Protein AF-A0A2E8HHX0-F1 (afdb_monomer)

Mean predicted aligned error: 4.24 Å

Foldseek 3Di:
DDDLVVLLVDDPVSVVVVLVVLLVVLLVCLQVLVDALVRSVVSLVVSLVSCCSNCVVCSVVCCVPRVVVSVVSCCVRHVVND

Radius of gyration: 13.09 Å; Cα contacts (8 Å, |Δi|>4): 64; chains: 1; bounding box: 27×23×39 Å

Secondary structure (DSSP, 8-state):
---HHHHHHS-HHHHHHHHHHHHHHHHHHHHTT-S-HHHHHHHHHHHHHHHHHH-GGGHHHHIIIIIHHHHHHIIIIII---

Solvent-accessible surface area (backbone atoms only — not comparable to full-atom values): 4616 Å² total; per-residue (Å²): 133,83,52,71,74,55,42,58,72,44,55,72,67,56,34,53,51,54,51,48,53,56,51,51,53,53,49,51,44,38,66,65,54,78,45,56,67,71,55,48,53,48,51,54,50,50,49,52,54,52,39,43,72,61,40,58,95,44,36,68,60,45,46,65,58,51,47,53,47,50,54,50,43,45,34,43,47,62,68,65,51,127

Sequence (82 aa):
MSSISQLKKGGESERLAAIREIVDDVAGRIEGGLLGEAEARRLAGDVRFQMDLIIPDRIDQYDMIYGARFERLIRQFIRGES

Structure (mmCIF, N/CA/C/O backbone):
data_AF-A0A2E8HHX0-F1
#
_entry.id   AF-A0A2E8HHX0-F1
#
loop_
_atom_site.group_PDB
_atom_site.id
_atom_site.type_symbol
_atom_site.label_atom_id
_atom_site.label_alt_id
_atom_site.label_comp_id
_atom_site.label_asym_id
_atom_site.label_entity_id
_atom_site.label_seq_id
_atom_site.pdbx_PDB_ins_code
_atom_site.Cartn_x
_atom_site.Cartn_y
_atom_site.Cartn_z
_atom_site.occupancy
_atom_site.B_iso_or_equiv
_atom_site.auth_seq_id
_atom_site.auth_comp_id
_atom_site.auth_asym_id
_atom_site.auth_atom_id
_atom_site.pdbx_PDB_model_num
ATOM 1 N N . MET A 1 1 ? 1.093 12.183 -9.944 1.00 58.75 1 MET A N 1
ATOM 2 C CA . MET A 1 1 ? 1.487 10.774 -10.149 1.00 58.75 1 MET A CA 1
ATOM 3 C C . MET A 1 1 ? 1.672 10.522 -11.635 1.00 58.75 1 MET A C 1
ATOM 5 O O . MET A 1 1 ? 0.809 10.922 -12.413 1.00 58.75 1 MET A O 1
ATOM 9 N N . SER A 1 2 ? 2.786 9.905 -12.028 1.00 64.00 2 SER A N 1
ATOM 10 C CA . SER A 1 2 ? 3.007 9.459 -13.410 1.00 64.00 2 SER A CA 1
ATOM 11 C C .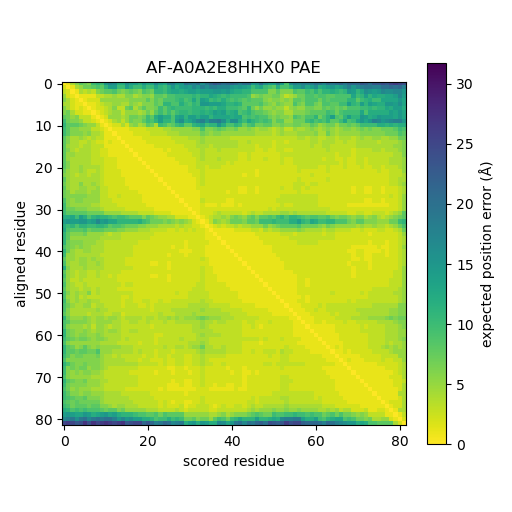 SER A 1 2 ? 2.027 8.344 -13.773 1.00 64.00 2 SER A C 1
ATOM 13 O O . SER A 1 2 ? 1.705 7.501 -12.938 1.00 64.00 2 SER A O 1
ATOM 15 N N . SER A 1 3 ? 1.545 8.319 -15.016 1.00 78.81 3 SER A N 1
ATOM 16 C CA . SER A 1 3 ? 0.653 7.243 -15.463 1.00 78.81 3 SER A CA 1
ATOM 17 C C . SER A 1 3 ? 1.387 5.895 -15.493 1.00 78.81 3 SER A C 1
ATOM 19 O O . SER A 1 3 ? 2.580 5.839 -15.792 1.00 78.81 3 SER A O 1
ATOM 21 N N . ILE A 1 4 ? 0.671 4.785 -15.267 1.00 75.62 4 ILE A N 1
ATOM 22 C CA . ILE A 1 4 ? 1.239 3.420 -15.335 1.00 75.62 4 ILE A CA 1
ATOM 23 C C . ILE A 1 4 ? 1.951 3.178 -16.680 1.00 75.62 4 ILE A C 1
ATOM 25 O O . ILE A 1 4 ? 3.002 2.545 -16.731 1.00 75.62 4 ILE A O 1
ATOM 29 N N . SER A 1 5 ? 1.418 3.737 -17.773 1.00 74.25 5 SER A N 1
ATOM 30 C CA . SER A 1 5 ? 2.026 3.660 -19.111 1.00 74.25 5 SER A CA 1
ATOM 31 C C . SER A 1 5 ? 3.391 4.358 -19.190 1.00 74.25 5 SER A C 1
ATOM 33 O O . SER A 1 5 ? 4.302 3.857 -19.849 1.00 74.25 5 SER A O 1
ATOM 35 N N . GLN A 1 6 ? 3.565 5.485 -18.491 1.00 74.56 6 GLN A N 1
ATOM 36 C CA . GLN A 1 6 ? 4.852 6.182 -18.398 1.00 74.56 6 GLN A CA 1
ATOM 37 C C . GLN A 1 6 ? 5.838 5.418 -17.511 1.00 74.56 6 GLN A C 1
ATOM 39 O O . GLN A 1 6 ? 6.987 5.252 -17.902 1.00 74.56 6 GLN A O 1
ATOM 44 N N . LEU A 1 7 ? 5.385 4.878 -16.375 1.00 77.12 7 LEU A N 1
ATOM 45 C CA . LEU A 1 7 ? 6.236 4.100 -15.465 1.00 77.12 7 LEU A CA 1
ATOM 46 C C . LEU A 1 7 ? 6.767 2.822 -16.123 1.00 77.12 7 LEU A C 1
ATOM 48 O O . LEU A 1 7 ? 7.948 2.512 -16.001 1.00 77.12 7 LEU A O 1
ATOM 52 N N . LYS A 1 8 ? 5.938 2.124 -1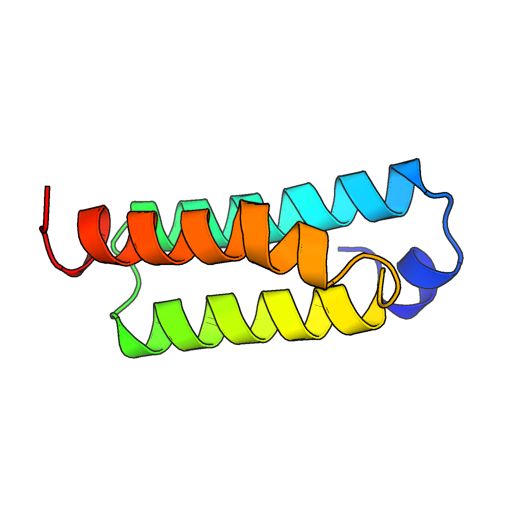6.909 1.00 73.44 8 LYS A N 1
ATOM 53 C CA . LYS A 1 8 ? 6.373 0.960 -17.700 1.00 73.44 8 LYS A CA 1
ATOM 54 C C . LYS A 1 8 ? 7.527 1.281 -18.654 1.00 73.44 8 LYS A C 1
ATOM 56 O O . LYS A 1 8 ? 8.390 0.436 -18.864 1.00 73.44 8 LYS A O 1
ATOM 61 N N . LYS A 1 9 ? 7.534 2.486 -19.230 1.00 75.44 9 LYS A N 1
ATOM 62 C CA . LYS A 1 9 ? 8.550 2.944 -20.192 1.00 75.44 9 LYS A CA 1
ATOM 63 C C . LYS A 1 9 ? 9.769 3.596 -19.532 1.00 75.44 9 LYS A C 1
ATOM 65 O O . LYS A 1 9 ? 10.771 3.784 -20.215 1.00 75.44 9 LYS A O 1
ATOM 70 N N . GLY A 1 10 ? 9.670 3.950 -18.252 1.00 77.56 10 GLY A N 1
ATOM 71 C CA . GLY A 1 10 ? 10.748 4.567 -17.484 1.00 77.56 10 GLY A CA 1
ATOM 72 C C . GLY A 1 10 ? 11.900 3.610 -17.178 1.00 77.56 10 GLY A C 1
ATOM 73 O O . GLY A 1 10 ? 11.828 2.403 -17.424 1.00 77.56 10 GLY A O 1
ATOM 74 N N . GLY A 1 11 ? 12.979 4.146 -16.621 1.00 85.69 11 GLY A N 1
ATOM 75 C CA . GLY A 1 11 ? 14.091 3.350 -16.102 1.00 85.69 11 GLY A CA 1
ATOM 76 C C . GLY A 1 11 ? 13.698 2.538 -14.861 1.00 85.69 11 GLY A C 1
ATOM 77 O O . GLY A 1 11 ? 12.692 2.809 -14.206 1.00 85.69 11 GLY A O 1
ATOM 78 N N . GLU A 1 12 ? 14.514 1.546 -14.493 1.00 83.19 12 GLU A N 1
ATOM 79 C CA . GLU A 1 12 ? 14.289 0.743 -13.279 1.00 83.19 12 GLU A CA 1
ATOM 80 C C . GLU A 1 12 ? 14.195 1.613 -12.018 1.00 83.19 12 GLU A C 1
ATOM 82 O O . GLU A 1 12 ? 13.283 1.434 -11.213 1.00 83.19 12 GLU A O 1
ATOM 87 N N . SER A 1 13 ? 15.072 2.609 -11.884 1.00 84.56 13 SER A N 1
ATOM 88 C CA . SER A 1 13 ? 15.068 3.540 -10.752 1.00 84.56 13 SER A CA 1
ATOM 89 C C . SER A 1 13 ? 13.781 4.363 -10.661 1.00 84.56 13 SER A C 1
ATOM 91 O O . SER A 1 13 ? 13.273 4.578 -9.564 1.00 84.56 13 SER A O 1
ATOM 93 N N . GLU A 1 14 ? 13.226 4.795 -11.797 1.00 86.75 14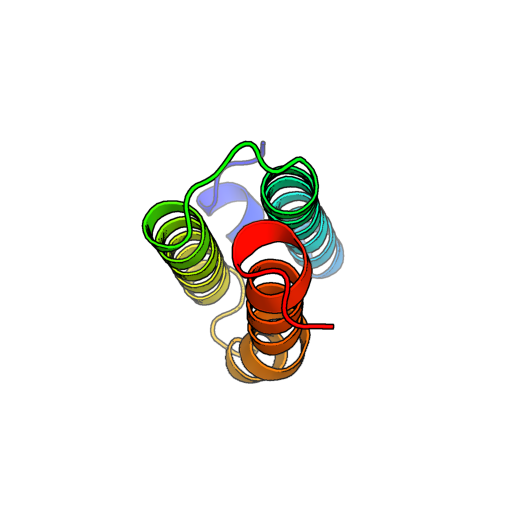 GLU A N 1
ATOM 94 C CA . GLU A 1 14 ? 11.980 5.573 -11.841 1.00 86.75 14 GLU A CA 1
ATOM 95 C C . GLU A 1 14 ? 10.782 4.712 -11.446 1.00 86.75 14 GLU A C 1
ATOM 97 O O . GLU A 1 14 ? 9.931 5.149 -10.670 1.00 86.75 14 GLU A O 1
ATOM 102 N N . ARG A 1 15 ? 10.748 3.458 -11.922 1.00 86.19 15 ARG A N 1
ATOM 103 C CA . ARG A 1 15 ? 9.749 2.479 -11.484 1.00 86.19 15 ARG A CA 1
ATOM 104 C C . ARG A 1 15 ? 9.836 2.274 -9.979 1.00 86.19 15 ARG A C 1
ATOM 106 O O . ARG A 1 15 ? 8.843 2.469 -9.295 1.00 86.19 15 ARG A O 1
ATOM 113 N N . LEU A 1 16 ? 11.012 1.949 -9.447 1.00 86.25 16 LEU A N 1
ATOM 114 C CA . LEU A 1 16 ? 11.187 1.688 -8.016 1.00 86.25 16 LEU A CA 1
ATOM 115 C C . LEU A 1 16 ? 10.835 2.899 -7.138 1.00 86.25 16 LEU A C 1
ATOM 117 O O . LEU A 1 16 ? 10.247 2.717 -6.072 1.00 86.25 16 LEU A O 1
ATOM 121 N N . ALA A 1 17 ? 11.153 4.120 -7.575 1.00 88.06 17 ALA A N 1
ATOM 122 C CA . ALA A 1 17 ? 10.768 5.339 -6.866 1.00 88.0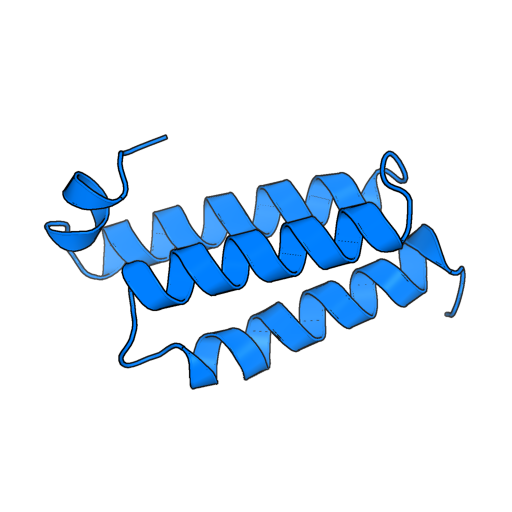6 17 ALA A CA 1
ATOM 123 C C . ALA A 1 17 ? 9.241 5.499 -6.804 1.00 88.06 17 ALA A C 1
ATOM 125 O O . ALA A 1 17 ? 8.692 5.687 -5.721 1.00 88.06 17 ALA A O 1
ATOM 126 N N . ALA A 1 18 ? 8.549 5.327 -7.933 1.00 87.25 18 ALA A N 1
ATOM 127 C CA . ALA A 1 18 ? 7.091 5.405 -7.974 1.00 87.25 18 ALA A CA 1
ATOM 128 C C . ALA A 1 18 ? 6.422 4.316 -7.121 1.00 87.25 18 ALA A C 1
ATOM 130 O O . ALA A 1 18 ? 5.433 4.574 -6.440 1.00 87.25 18 ALA A O 1
ATOM 131 N N . ILE A 1 19 ? 6.982 3.103 -7.117 1.00 88.88 19 ILE A N 1
ATOM 132 C CA . ILE A 1 19 ? 6.505 2.000 -6.274 1.00 88.88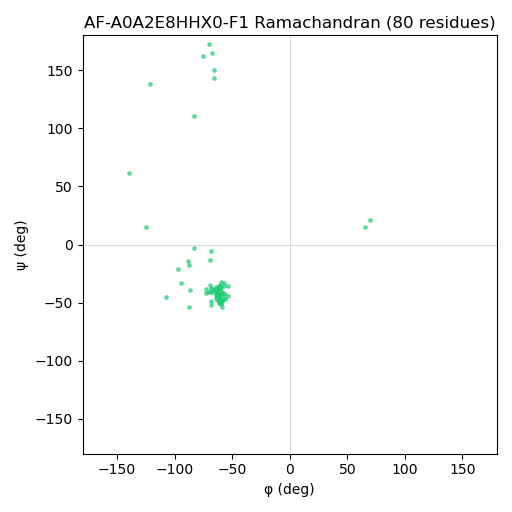 19 ILE A CA 1
ATOM 133 C C . ILE A 1 19 ? 6.602 2.368 -4.793 1.00 88.88 19 ILE A C 1
ATOM 135 O O . ILE A 1 19 ? 5.649 2.151 -4.046 1.00 88.88 19 ILE A O 1
ATOM 139 N N . ARG A 1 20 ? 7.733 2.945 -4.372 1.00 89.38 20 ARG A N 1
ATOM 140 C CA . ARG A 1 20 ? 7.922 3.399 -2.990 1.00 89.38 20 ARG A CA 1
ATOM 141 C C . ARG A 1 20 ? 6.912 4.470 -2.603 1.00 89.38 20 ARG A C 1
ATOM 143 O O . ARG A 1 20 ? 6.284 4.320 -1.565 1.00 89.38 20 ARG A O 1
ATOM 150 N N . GLU A 1 21 ? 6.701 5.477 -3.450 1.00 92.44 21 GLU A N 1
ATOM 151 C CA . GLU A 1 21 ? 5.706 6.526 -3.188 1.00 92.44 21 GLU A CA 1
ATOM 152 C C . GLU A 1 21 ? 4.299 5.952 -2.987 1.00 92.44 21 GLU A C 1
ATOM 154 O O . GLU A 1 21 ? 3.624 6.313 -2.026 1.00 92.44 21 GLU A O 1
ATOM 159 N N . ILE A 1 22 ? 3.868 5.022 -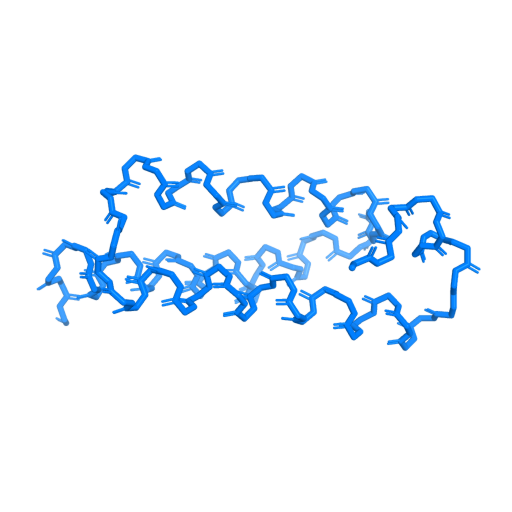3.848 1.00 92.12 22 ILE A N 1
ATOM 160 C CA . ILE A 1 22 ? 2.545 4.388 -3.736 1.00 92.12 22 ILE A CA 1
ATOM 161 C C . ILE A 1 22 ? 2.431 3.598 -2.427 1.00 92.12 22 ILE A C 1
ATOM 163 O O . ILE A 1 22 ? 1.417 3.677 -1.732 1.00 92.12 22 ILE A O 1
ATOM 167 N N . VAL A 1 23 ? 3.460 2.820 -2.084 1.00 92.19 23 VAL A N 1
ATOM 168 C CA . VAL A 1 23 ? 3.458 2.031 -0.849 1.00 92.19 23 VAL A CA 1
ATOM 169 C C . VAL A 1 23 ? 3.426 2.929 0.382 1.00 92.19 23 VAL A C 1
ATOM 171 O O . VAL A 1 23 ? 2.672 2.644 1.312 1.00 92.19 23 VAL A O 1
ATOM 174 N N . A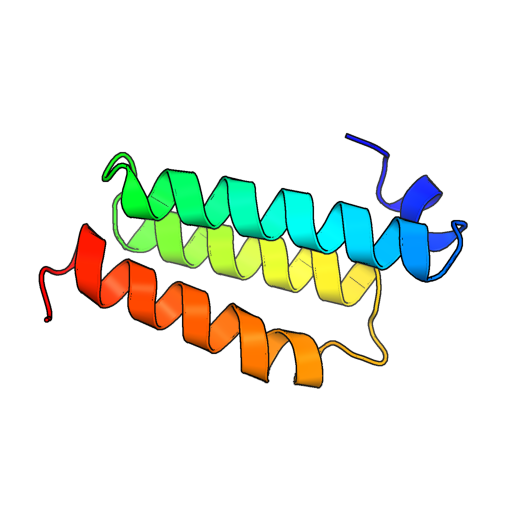SP A 1 24 ? 4.253 3.972 0.414 1.00 93.38 24 ASP A N 1
ATOM 175 C CA . ASP A 1 24 ? 4.380 4.842 1.579 1.00 93.38 24 ASP A CA 1
ATOM 176 C C . ASP A 1 24 ? 3.117 5.691 1.790 1.00 93.38 24 ASP A C 1
ATOM 178 O O . ASP A 1 24 ? 2.697 5.859 2.935 1.00 93.38 24 ASP A O 1
ATOM 182 N N . ASP A 1 25 ? 2.442 6.124 0.718 1.00 94.00 25 ASP A N 1
ATOM 183 C CA . ASP A 1 25 ? 1.122 6.767 0.807 1.00 94.00 25 ASP A CA 1
ATOM 184 C C . ASP A 1 25 ? 0.085 5.840 1.462 1.00 94.00 25 ASP A C 1
ATOM 186 O O . ASP A 1 25 ? -0.569 6.204 2.443 1.00 94.00 25 ASP A O 1
ATOM 190 N N . VAL A 1 26 ? -0.030 4.598 0.979 1.00 93.81 26 VAL A N 1
ATOM 191 C CA . VAL A 1 26 ? -0.992 3.634 1.537 1.00 93.81 26 VAL A CA 1
ATOM 192 C C . VAL A 1 26 ? -0.643 3.259 2.976 1.00 93.81 26 VAL A C 1
ATOM 194 O O . VAL A 1 26 ? -1.544 3.172 3.812 1.00 93.81 26 VAL A O 1
ATOM 197 N N . ALA A 1 27 ? 0.642 3.088 3.295 1.00 94.38 27 ALA A N 1
ATOM 198 C CA . ALA A 1 27 ? 1.092 2.848 4.663 1.00 94.38 27 ALA A CA 1
ATOM 199 C C . ALA A 1 27 ? 0.681 4.000 5.591 1.00 94.38 27 ALA A C 1
ATOM 201 O O . ALA A 1 27 ? 0.060 3.746 6.622 1.00 94.38 27 ALA A O 1
ATOM 202 N N . GLY A 1 28 ? 0.918 5.252 5.187 1.00 94.62 28 GLY A N 1
ATOM 203 C CA . GLY A 1 28 ? 0.523 6.429 5.961 1.00 94.62 28 GLY A CA 1
ATOM 204 C C . GLY A 1 28 ? -0.986 6.507 6.208 1.00 94.62 28 GLY A C 1
ATOM 205 O O . GLY A 1 28 ? -1.421 6.878 7.298 1.00 94.62 28 GLY A O 1
ATOM 206 N N . ARG A 1 29 ? -1.812 6.093 5.239 1.00 94.31 29 ARG A N 1
ATOM 207 C CA . ARG A 1 29 ? -3.275 6.041 5.412 1.00 94.31 29 ARG A CA 1
ATOM 208 C C . ARG A 1 29 ? -3.725 4.968 6.406 1.00 94.31 29 ARG A C 1
ATOM 210 O O . ARG A 1 29 ? -4.679 5.206 7.146 1.00 94.31 29 ARG A O 1
ATOM 217 N N . ILE A 1 30 ? -3.062 3.809 6.425 1.00 94.69 30 ILE A N 1
ATOM 218 C CA . ILE A 1 30 ? -3.327 2.737 7.401 1.00 94.69 30 ILE A CA 1
ATOM 219 C C . ILE A 1 30 ? -2.899 3.192 8.800 1.00 94.69 30 ILE A C 1
ATOM 221 O O . ILE A 1 30 ? -3.679 3.091 9.744 1.00 94.69 30 ILE A O 1
ATOM 225 N N . GLU A 1 31 ? -1.688 3.737 8.921 1.00 94.56 31 GLU A N 1
ATOM 226 C CA . GLU A 1 31 ? -1.126 4.242 10.181 1.00 94.56 31 GLU A CA 1
ATOM 227 C C . GLU A 1 31 ? -1.952 5.395 10.764 1.00 94.56 31 GLU A C 1
ATOM 229 O O . GLU A 1 31 ? -2.135 5.479 11.976 1.00 94.56 31 GLU A O 1
ATOM 234 N N . GLY A 1 32 ? -2.510 6.254 9.907 1.00 91.94 32 GLY A N 1
ATOM 235 C CA . GLY A 1 32 ? -3.365 7.368 10.314 1.00 91.94 32 GLY A CA 1
ATOM 236 C C . GLY A 1 32 ? -4.727 6.961 10.888 1.00 91.94 32 GLY A C 1
ATOM 237 O O . GLY A 1 32 ? -5.474 7.839 11.313 1.00 91.94 32 GLY A O 1
ATOM 238 N N . GLY A 1 33 ? -5.086 5.670 10.878 1.00 82.50 33 GLY A N 1
ATOM 239 C CA . GLY A 1 33 ? -6.353 5.175 11.430 1.00 82.50 33 GLY A CA 1
ATOM 240 C C . GLY A 1 33 ? -7.600 5.670 10.687 1.00 82.50 33 GLY A C 1
ATOM 241 O O . GLY A 1 33 ? -8.711 5.578 11.200 1.00 82.50 33 GLY A O 1
ATOM 242 N N . LEU A 1 34 ? -7.427 6.208 9.475 1.00 77.00 34 LEU A N 1
ATOM 243 C CA . LEU A 1 34 ? -8.507 6.764 8.652 1.00 77.00 34 LEU A CA 1
ATOM 244 C C . LEU A 1 34 ? -9.264 5.690 7.856 1.00 77.00 34 LEU A C 1
ATOM 246 O O . LEU A 1 34 ? -10.210 6.013 7.141 1.00 77.00 34 LEU A O 1
ATOM 250 N N . LEU A 1 35 ? -8.828 4.432 7.944 1.00 88.94 35 LEU A N 1
ATOM 251 C CA . LEU A 1 35 ? -9.330 3.314 7.155 1.00 88.94 35 LEU A CA 1
ATOM 252 C C . LEU A 1 35 ? -9.878 2.216 8.068 1.00 88.94 35 LEU A C 1
ATOM 254 O O . LEU A 1 35 ? -9.244 1.834 9.050 1.00 88.94 35 LEU A O 1
ATOM 258 N N . GLY A 1 36 ? -11.021 1.644 7.689 1.00 92.69 36 GLY A N 1
ATOM 259 C CA . GLY A 1 36 ? -11.462 0.359 8.231 1.00 92.69 36 GLY A CA 1
ATOM 260 C C . GLY A 1 36 ? -10.665 -0.805 7.631 1.00 92.69 36 GLY A C 1
ATOM 261 O O . GLY A 1 36 ? -10.069 -0.681 6.561 1.00 92.69 36 GLY A O 1
ATOM 262 N N . GLU A 1 37 ? -10.692 -1.974 8.277 1.00 94.75 37 GLU A N 1
ATOM 263 C CA . GLU A 1 37 ? -9.896 -3.133 7.842 1.00 94.75 37 GLU A CA 1
ATOM 264 C C . GLU A 1 37 ? -10.166 -3.535 6.384 1.00 94.75 37 GLU A C 1
ATOM 266 O O . GLU A 1 37 ? -9.231 -3.751 5.612 1.00 94.75 37 GLU A O 1
ATOM 271 N N . ALA A 1 38 ? -11.440 -3.619 5.991 1.00 95.31 38 ALA A N 1
ATOM 272 C CA . ALA A 1 38 ? -11.813 -4.000 4.632 1.00 95.31 38 A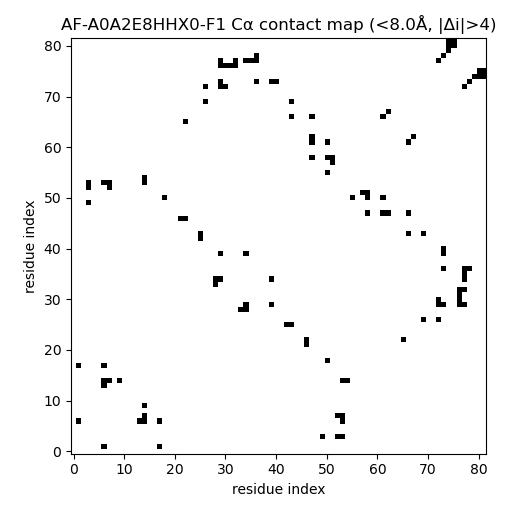LA A CA 1
ATOM 273 C C . ALA A 1 38 ? -11.251 -3.018 3.590 1.00 95.31 38 ALA A C 1
ATOM 275 O O . ALA A 1 38 ? -10.789 -3.434 2.528 1.00 95.31 38 ALA A O 1
ATOM 276 N N . GLU A 1 39 ? -11.241 -1.721 3.905 1.00 95.62 39 GLU A N 1
ATOM 277 C CA . GLU A 1 39 ? -10.701 -0.694 3.017 1.00 95.62 39 GLU A CA 1
ATOM 278 C C . GLU A 1 39 ? -9.174 -0.761 2.935 1.00 95.62 39 GLU A C 1
ATOM 280 O O . GLU A 1 39 ? -8.620 -0.687 1.839 1.00 95.62 39 GLU A O 1
ATOM 285 N N . ALA A 1 40 ? -8.498 -0.984 4.062 1.00 95.56 40 ALA A N 1
ATOM 286 C CA . ALA A 1 40 ? -7.054 -1.171 4.099 1.00 95.56 40 ALA A CA 1
ATOM 287 C C . ALA A 1 40 ? -6.608 -2.397 3.287 1.00 95.56 40 ALA A C 1
ATOM 289 O O . ALA A 1 40 ? -5.671 -2.308 2.492 1.00 95.56 40 ALA A O 1
ATOM 290 N N . ARG A 1 41 ? -7.320 -3.526 3.413 1.00 95.75 41 ARG A N 1
ATOM 291 C CA . ARG A 1 41 ? -7.073 -4.738 2.613 1.00 95.75 41 ARG A CA 1
ATOM 292 C C . ARG A 1 41 ? -7.307 -4.497 1.125 1.00 95.75 41 ARG A C 1
ATOM 294 O O . ARG A 1 41 ? -6.510 -4.942 0.302 1.00 95.75 41 ARG A O 1
ATOM 301 N N . ARG A 1 42 ? -8.374 -3.771 0.779 1.00 96.19 42 ARG A N 1
ATOM 302 C CA . ARG A 1 42 ? -8.667 -3.394 -0.608 1.00 96.19 42 ARG A CA 1
ATOM 303 C C . ARG A 1 42 ? -7.548 -2.532 -1.193 1.00 96.19 42 ARG A C 1
ATOM 305 O O . ARG A 1 42 ? -7.066 -2.848 -2.271 1.00 96.19 42 ARG A O 1
ATOM 312 N N . LEU A 1 43 ? -7.089 -1.506 -0.471 1.00 95.12 43 LEU A N 1
ATOM 313 C CA . LEU A 1 43 ? -5.982 -0.653 -0.916 1.00 95.12 43 LEU A CA 1
ATOM 314 C C . LEU A 1 43 ? -4.679 -1.441 -1.078 1.00 95.12 43 LEU A C 1
ATOM 316 O O . LEU A 1 43 ? -4.013 -1.286 -2.094 1.00 95.12 43 LEU A O 1
ATOM 320 N N . ALA A 1 44 ? -4.336 -2.324 -0.137 1.00 94.50 44 ALA A N 1
ATOM 321 C CA . ALA A 1 44 ? -3.168 -3.196 -0.276 1.00 94.50 44 ALA A CA 1
ATOM 322 C C . ALA A 1 44 ? -3.259 -4.082 -1.537 1.00 94.50 44 ALA A C 1
ATOM 324 O O . ALA A 1 44 ? -2.280 -4.219 -2.274 1.00 94.50 44 ALA A O 1
ATOM 325 N N . GLY A 1 45 ? -4.446 -4.629 -1.826 1.00 95.56 45 GLY A N 1
ATOM 326 C CA . GLY A 1 45 ? -4.718 -5.377 -3.056 1.00 95.56 45 GLY A CA 1
ATOM 327 C C . GLY A 1 45 ? -4.599 -4.526 -4.325 1.00 95.56 45 GLY A C 1
ATOM 328 O O . GLY A 1 45 ? -3.993 -4.972 -5.300 1.00 95.56 45 GLY A O 1
ATOM 329 N N . ASP A 1 46 ? -5.109 -3.292 -4.303 1.00 94.88 46 ASP A N 1
ATOM 330 C CA . ASP A 1 46 ? -4.996 -2.343 -5.416 1.00 94.88 46 ASP A CA 1
ATOM 331 C C . ASP A 1 46 ? -3.527 -2.007 -5.708 1.00 94.88 46 ASP A C 1
ATOM 333 O O . ASP A 1 46 ? -3.118 -1.993 -6.871 1.00 94.88 46 ASP A O 1
ATOM 337 N N . VAL A 1 47 ? -2.711 -1.784 -4.669 1.00 94.12 47 VAL A N 1
ATOM 338 C CA . VAL A 1 47 ? -1.269 -1.561 -4.844 1.00 94.12 47 VAL A CA 1
ATOM 339 C C . VAL A 1 47 ? -0.635 -2.790 -5.471 1.00 94.12 47 VAL A C 1
ATOM 341 O O . VAL A 1 47 ? 0.029 -2.656 -6.493 1.00 94.12 47 VAL A O 1
ATOM 344 N N . ARG A 1 48 ? -0.879 -3.991 -4.933 1.00 95.06 48 ARG A N 1
ATOM 345 C CA . ARG A 1 48 ? -0.344 -5.231 -5.510 1.00 95.06 48 ARG A CA 1
ATOM 346 C C . ARG A 1 48 ? -0.693 -5.364 -6.995 1.00 95.06 48 ARG A C 1
ATOM 348 O O . ARG A 1 48 ? 0.180 -5.677 -7.799 1.00 95.06 48 ARG A O 1
ATOM 355 N N . PHE A 1 49 ? -1.939 -5.082 -7.374 1.00 93.50 49 PHE A N 1
ATOM 356 C CA . PHE A 1 49 ? -2.361 -5.088 -8.776 1.00 93.50 49 PHE A CA 1
ATOM 357 C C . PHE A 1 49 ? -1.581 -4.071 -9.623 1.00 93.50 49 PHE A C 1
ATOM 359 O O . PHE A 1 49 ? -1.120 -4.396 -10.715 1.00 93.50 49 PHE A O 1
ATOM 366 N N . GLN A 1 50 ? -1.370 -2.850 -9.124 1.00 91.06 50 GLN A N 1
ATOM 367 C CA . GLN A 1 50 ? -0.538 -1.861 -9.815 1.00 91.06 50 GLN A CA 1
ATOM 368 C C . GLN A 1 50 ? 0.913 -2.333 -9.967 1.00 91.06 50 GLN A C 1
ATOM 370 O O . GLN A 1 50 ? 1.521 -2.104 -11.012 1.00 91.06 50 GLN A O 1
ATOM 375 N N . MET A 1 51 ? 1.460 -3.020 -8.965 1.00 90.94 51 MET A N 1
ATOM 376 C CA . MET A 1 51 ? 2.821 -3.555 -9.017 1.00 90.94 51 MET A CA 1
ATOM 377 C C . MET A 1 51 ? 2.970 -4.669 -10.034 1.00 90.94 51 MET A C 1
ATOM 379 O O . MET A 1 51 ? 3.937 -4.652 -10.786 1.00 90.94 51 MET A O 1
ATOM 383 N N . ASP A 1 52 ? 1.994 -5.569 -10.125 1.00 93.06 52 ASP A N 1
ATOM 384 C CA . ASP A 1 52 ? 1.973 -6.629 -11.137 1.00 93.06 52 ASP A CA 1
ATOM 385 C C . ASP A 1 52 ? 1.975 -6.043 -12.558 1.00 93.06 52 ASP A C 1
ATOM 387 O O . ASP A 1 52 ? 2.609 -6.555 -13.477 1.00 93.06 52 ASP A O 1
ATOM 391 N N . LEU A 1 53 ? 1.357 -4.872 -12.739 1.00 90.56 53 LEU A N 1
ATOM 392 C CA . LEU A 1 53 ? 1.452 -4.146 -13.998 1.00 90.56 53 LEU A CA 1
ATOM 393 C C . LEU A 1 53 ? 2.834 -3.508 -14.212 1.00 90.56 53 LEU A C 1
ATOM 395 O O . LEU A 1 53 ? 3.279 -3.462 -15.354 1.00 90.56 53 LEU A O 1
ATOM 399 N N . ILE A 1 54 ? 3.498 -2.969 -13.186 1.00 88.50 54 ILE A N 1
ATOM 400 C CA . ILE A 1 54 ? 4.741 -2.183 -13.338 1.00 88.50 54 ILE A CA 1
ATOM 401 C C . ILE A 1 54 ? 6.001 -3.069 -13.362 1.00 88.50 54 ILE A C 1
ATOM 403 O O . ILE A 1 54 ? 6.919 -2.784 -14.133 1.00 88.50 54 ILE A O 1
ATOM 407 N N . ILE A 1 55 ? 6.047 -4.115 -12.535 1.00 87.31 55 ILE A N 1
ATOM 408 C CA . ILE A 1 55 ? 7.178 -5.037 -12.326 1.00 87.31 55 ILE A CA 1
ATOM 409 C C . ILE A 1 55 ? 6.697 -6.502 -12.197 1.00 87.31 55 ILE A C 1
ATOM 411 O O . ILE A 1 55 ? 6.910 -7.131 -11.156 1.00 87.31 55 ILE A O 1
ATOM 415 N N . PRO A 1 56 ? 6.048 -7.074 -13.228 1.00 90.44 56 PRO A N 1
ATOM 416 C CA . PRO A 1 56 ? 5.491 -8.433 -13.160 1.00 90.44 56 PRO A CA 1
ATOM 417 C C . PRO A 1 56 ? 6.544 -9.498 -12.816 1.00 90.44 56 PRO A C 1
ATOM 419 O O . PRO A 1 56 ? 6.269 -10.459 -12.109 1.00 90.44 56 PRO A O 1
ATOM 422 N N . ASP A 1 57 ? 7.783 -9.306 -13.266 1.00 91.12 57 ASP A N 1
ATOM 423 C CA . ASP A 1 57 ? 8.929 -10.185 -13.016 1.00 91.12 57 ASP A CA 1
ATOM 424 C C . ASP A 1 57 ? 9.419 -10.172 -11.558 1.00 91.12 57 ASP A C 1
ATOM 426 O O . ASP A 1 57 ? 10.207 -11.030 -11.161 1.00 91.12 57 ASP A O 1
ATOM 430 N N . ARG A 1 58 ? 8.965 -9.207 -10.749 1.00 89.00 58 ARG A N 1
ATOM 431 C CA . ARG A 1 58 ? 9.367 -9.040 -9.344 1.00 89.00 58 ARG A CA 1
ATOM 432 C C . ARG A 1 58 ? 8.184 -9.007 -8.382 1.00 89.00 58 ARG A C 1
ATOM 434 O O . ARG A 1 58 ? 8.360 -8.618 -7.226 1.00 89.00 58 ARG A O 1
ATOM 441 N N . ILE A 1 59 ? 6.997 -9.423 -8.823 1.00 91.94 59 ILE A N 1
ATOM 442 C CA . ILE A 1 59 ? 5.795 -9.383 -7.985 1.00 91.94 59 ILE A CA 1
ATOM 443 C C . ILE A 1 59 ? 5.944 -10.232 -6.715 1.00 91.94 59 ILE A C 1
ATOM 445 O O . ILE A 1 59 ? 5.540 -9.799 -5.641 1.00 91.94 59 ILE A O 1
ATOM 449 N N . ASP A 1 60 ? 6.646 -11.363 -6.789 1.00 92.88 60 ASP A N 1
ATOM 450 C CA . ASP A 1 60 ? 6.920 -12.204 -5.618 1.00 92.88 60 ASP A CA 1
ATOM 451 C C . ASP A 1 60 ? 7.810 -11.490 -4.585 1.00 92.88 60 ASP A C 1
ATOM 453 O O . ASP A 1 60 ? 7.599 -11.595 -3.376 1.00 92.88 60 ASP A O 1
ATOM 457 N N . GLN A 1 61 ? 8.796 -10.709 -5.048 1.00 89.88 61 GLN A N 1
ATOM 458 C CA . GLN A 1 61 ? 9.636 -9.892 -4.163 1.00 89.88 61 GLN A CA 1
ATOM 459 C C . GLN A 1 61 ? 8.818 -8.773 -3.516 1.00 89.88 61 GLN A C 1
ATOM 461 O O . GLN A 1 61 ? 9.010 -8.463 -2.338 1.00 89.88 61 GLN A O 1
ATOM 466 N N . TYR A 1 62 ? 7.896 -8.180 -4.277 1.00 89.44 62 TYR A N 1
ATOM 467 C CA . TYR A 1 62 ? 6.951 -7.208 -3.750 1.00 89.44 62 TYR A CA 1
ATOM 468 C C . TYR A 1 62 ? 6.069 -7.828 -2.657 1.00 89.44 62 TYR A C 1
ATOM 470 O O . TYR A 1 62 ? 5.993 -7.270 -1.562 1.00 89.44 62 TYR A O 1
ATOM 478 N N . ASP A 1 63 ? 5.461 -8.987 -2.912 1.00 91.38 63 ASP A N 1
ATOM 479 C CA . ASP A 1 63 ? 4.586 -9.678 -1.960 1.00 91.38 63 ASP A CA 1
ATOM 480 C C . ASP A 1 63 ? 5.340 -10.010 -0.658 1.00 91.38 63 ASP A C 1
ATOM 482 O O . ASP A 1 63 ? 4.829 -9.769 0.441 1.00 91.38 63 ASP A O 1
ATOM 486 N N . MET A 1 64 ? 6.598 -10.453 -0.769 1.00 92.38 64 MET A N 1
ATOM 487 C CA . MET A 1 64 ? 7.459 -10.748 0.380 1.00 92.38 64 MET A CA 1
ATOM 488 C C . MET A 1 64 ? 7.752 -9.514 1.248 1.00 92.38 64 MET A C 1
ATOM 490 O O . MET A 1 64 ? 7.734 -9.604 2.475 1.00 92.38 64 MET A O 1
ATOM 494 N N . ILE A 1 65 ? 8.048 -8.364 0.636 1.0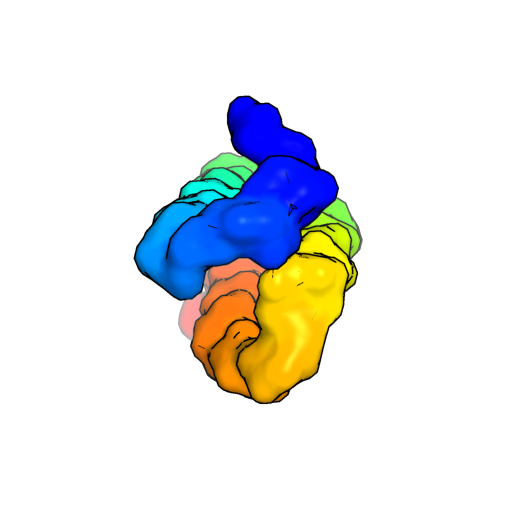0 89.31 65 ILE A N 1
ATOM 495 C CA . ILE A 1 65 ? 8.479 -7.162 1.367 1.00 89.31 65 ILE A CA 1
ATOM 496 C C . ILE A 1 65 ? 7.271 -6.334 1.813 1.00 89.31 65 ILE A C 1
ATOM 498 O O . ILE A 1 65 ? 7.128 -5.983 2.987 1.00 89.31 65 ILE A O 1
ATOM 502 N N . TYR A 1 66 ? 6.405 -5.990 0.869 1.00 91.31 66 TYR A N 1
ATOM 503 C CA . TYR A 1 66 ? 5.345 -5.011 1.062 1.00 91.31 66 TYR A CA 1
ATOM 504 C C . TYR A 1 66 ? 4.016 -5.646 1.454 1.00 91.31 66 TYR A C 1
ATOM 506 O O . TYR A 1 66 ? 3.312 -5.071 2.283 1.00 91.31 66 TYR A O 1
ATOM 514 N N . GLY A 1 67 ? 3.710 -6.852 0.965 1.00 90.75 67 GLY A N 1
ATOM 515 C CA . GLY A 1 67 ? 2.542 -7.608 1.425 1.00 90.75 67 GLY A CA 1
ATOM 516 C C . GLY A 1 67 ? 2.604 -7.865 2.933 1.00 90.75 67 GLY A C 1
ATOM 517 O O . GLY A 1 67 ? 1.685 -7.510 3.675 1.00 90.75 67 GLY A O 1
ATOM 518 N N . ALA A 1 68 ? 3.746 -8.367 3.413 1.00 92.31 68 ALA A N 1
ATOM 519 C CA . ALA A 1 68 ? 3.993 -8.554 4.843 1.00 92.31 68 ALA A CA 1
ATOM 520 C C . ALA A 1 68 ? 3.938 -7.234 5.640 1.00 92.31 68 ALA A C 1
ATOM 522 O O . ALA A 1 68 ? 3.405 -7.204 6.753 1.00 92.31 68 ALA A O 1
ATOM 523 N N . ARG A 1 69 ? 4.451 -6.127 5.077 1.00 94.25 69 ARG A N 1
ATOM 524 C CA . ARG A 1 69 ? 4.384 -4.795 5.707 1.00 94.25 69 ARG A CA 1
ATOM 525 C C . ARG A 1 69 ? 2.937 -4.345 5.896 1.00 94.25 69 ARG A C 1
ATOM 527 O O . ARG A 1 69 ? 2.594 -3.929 6.999 1.00 94.25 69 ARG A O 1
ATOM 534 N N . PHE A 1 70 ? 2.094 -4.439 4.869 1.00 95.19 70 PHE A N 1
ATOM 535 C CA . PHE A 1 70 ? 0.694 -4.028 4.975 1.00 95.19 70 PHE A CA 1
ATOM 536 C C . PHE A 1 70 ? -0.091 -4.877 5.970 1.00 95.19 70 PHE A C 1
ATOM 538 O O . PHE A 1 70 ? -0.797 -4.311 6.800 1.00 95.19 70 PHE A O 1
ATOM 545 N N . GLU A 1 71 ? 0.079 -6.203 5.966 1.00 94.62 71 GLU A N 1
ATOM 546 C CA . GLU A 1 71 ? -0.567 -7.060 6.970 1.00 94.62 71 GLU A CA 1
ATOM 547 C C . GLU A 1 71 ? -0.169 -6.662 8.394 1.00 94.62 71 GLU A C 1
ATOM 549 O O . GLU A 1 71 ? -1.029 -6.564 9.271 1.00 94.62 71 GLU A O 1
ATOM 554 N N . ARG A 1 72 ? 1.116 -6.367 8.629 1.00 95.25 72 ARG A N 1
ATOM 555 C CA . ARG A 1 72 ? 1.580 -5.888 9.935 1.00 95.25 72 ARG A CA 1
ATOM 556 C C . ARG A 1 72 ? 0.928 -4.559 10.318 1.00 95.25 72 ARG A C 1
ATOM 558 O O . ARG A 1 72 ? 0.448 -4.432 11.438 1.00 95.25 72 ARG A O 1
ATOM 565 N N . LEU A 1 73 ? 0.895 -3.586 9.406 1.00 95.06 73 LEU A N 1
ATOM 566 C CA . LEU A 1 73 ? 0.302 -2.272 9.674 1.00 95.06 73 LEU A CA 1
ATOM 567 C C . LEU A 1 73 ? -1.198 -2.373 9.972 1.00 95.06 73 LEU A C 1
ATOM 569 O O . LEU A 1 73 ? -1.676 -1.738 10.906 1.00 95.06 73 LEU A O 1
ATOM 573 N N . ILE A 1 74 ? -1.931 -3.213 9.238 1.00 95.06 74 ILE A N 1
ATOM 574 C CA . ILE A 1 74 ? -3.360 -3.452 9.484 1.00 95.06 74 ILE A CA 1
ATOM 575 C C . ILE A 1 74 ? -3.573 -4.041 10.881 1.00 95.06 74 ILE A C 1
ATOM 577 O O . ILE A 1 74 ? -4.427 -3.568 11.629 1.00 95.06 74 ILE A O 1
ATOM 581 N N . ARG A 1 75 ? -2.785 -5.050 11.264 1.00 94.50 75 ARG A N 1
ATOM 582 C CA . ARG A 1 75 ? -2.872 -5.642 12.607 1.00 94.50 75 ARG A CA 1
ATOM 583 C C . ARG A 1 75 ? -2.601 -4.609 13.698 1.00 94.50 75 ARG A C 1
ATOM 585 O O . ARG A 1 75 ? -3.411 -4.464 14.608 1.00 94.50 75 ARG A O 1
ATOM 592 N N . GLN A 1 76 ? -1.525 -3.845 13.549 1.00 94.38 76 GLN A N 1
ATOM 593 C CA . GLN A 1 76 ? -1.082 -2.885 14.552 1.00 94.38 76 GLN A CA 1
ATOM 594 C C . GLN A 1 76 ? -2.037 -1.693 14.699 1.00 94.38 76 GLN A C 1
ATOM 596 O O . GLN A 1 76 ? -2.453 -1.372 15.808 1.00 94.38 76 GLN A O 1
ATOM 601 N N . PHE A 1 77 ? -2.383 -1.031 13.594 1.00 93.94 77 PHE A N 1
ATOM 602 C CA . PHE A 1 77 ? -3.066 0.267 13.631 1.00 93.94 77 PHE A CA 1
ATOM 603 C C . PHE A 1 77 ? -4.584 0.175 13.481 1.00 93.94 77 PHE A C 1
ATOM 605 O O . PHE A 1 77 ? -5.282 1.097 13.889 1.00 93.94 77 PHE A O 1
ATOM 612 N N . ILE A 1 78 ? -5.105 -0.925 12.928 1.00 91.75 78 ILE A N 1
ATOM 613 C CA . ILE A 1 78 ? -6.551 -1.101 12.729 1.00 91.75 78 ILE A CA 1
ATOM 614 C C . ILE A 1 78 ? -7.124 -2.122 13.711 1.00 91.75 78 ILE A C 1
ATOM 616 O O . ILE A 1 78 ? -8.171 -1.871 14.303 1.00 91.75 78 ILE A O 1
ATOM 620 N N . ARG A 1 79 ? -6.458 -3.268 13.910 1.00 88.44 79 ARG A N 1
ATOM 621 C CA . ARG A 1 79 ? -6.948 -4.305 14.839 1.00 88.44 79 ARG A CA 1
ATOM 622 C C . ARG A 1 79 ? -6.481 -4.115 16.282 1.00 88.44 79 ARG A C 1
ATOM 624 O O . ARG A 1 79 ? -7.067 -4.708 17.182 1.00 88.44 79 ARG A O 1
ATOM 631 N N . GLY A 1 80 ? -5.446 -3.305 16.506 1.00 83.88 80 GLY A N 1
ATOM 632 C CA . GLY A 1 80 ? -4.840 -3.121 17.827 1.00 83.88 80 GLY A CA 1
ATOM 633 C C . GLY A 1 80 ? -4.079 -4.355 18.327 1.00 83.88 80 GLY A C 1
ATOM 634 O O . GLY A 1 80 ? -3.877 -4.508 19.528 1.00 83.88 80 GLY A O 1
ATOM 635 N N . GLU A 1 81 ? -3.669 -5.245 17.422 1.00 77.44 81 GLU A N 1
ATOM 636 C CA . GLU A 1 81 ? -2.831 -6.405 17.726 1.00 77.44 81 GLU A CA 1
ATOM 637 C C . GLU A 1 81 ? -1.364 -5.940 17.757 1.00 77.44 81 GLU A C 1
ATOM 639 O O . GLU A 1 81 ? -0.822 -5.545 16.722 1.00 77.44 81 GLU A O 1
ATOM 644 N N . SER A 1 82 ? -0.741 -5.929 18.943 1.00 63.19 82 SER A N 1
ATOM 645 C CA . SER A 1 82 ? 0.675 -5.563 19.153 1.00 63.19 82 SER A CA 1
ATOM 646 C C . SER A 1 82 ? 1.539 -6.774 19.472 1.00 63.19 82 SER A C 1
ATOM 648 O O . SER A 1 82 ? 1.068 -7.631 20.253 1.00 63.19 82 SER A O 1
#

pLDDT: mean 88.73, std 7.96, range [58.75, 96.19]